Protein AF-X1LVB7-F1 (afdb_monomer_lite)

Radius of gyration: 19.32 Å; chains: 1; bounding box: 47×34×48 Å

pLDDT: mean 82.23, std 9.87, range [46.72, 96.0]

Structure (mmCIF, N/CA/C/O backbone):
data_AF-X1LVB7-F1
#
_entry.id   AF-X1LVB7-F1
#
loop_
_atom_site.group_PDB
_atom_site.id
_atom_site.type_symbol
_atom_site.label_atom_id
_atom_site.label_alt_id
_atom_site.label_comp_id
_atom_site.label_asym_id
_atom_site.label_entity_id
_atom_site.label_seq_id
_atom_site.pdbx_PDB_ins_code
_atom_site.Cartn_x
_atom_site.Cartn_y
_atom_site.Cartn_z
_atom_site.occupancy
_atom_site.B_iso_or_equiv
_atom_site.auth_seq_id
_atom_site.auth_comp_id
_atom_site.auth_asym_id
_atom_site.auth_atom_id
_atom_site.pdbx_PDB_model_num
ATOM 1 N N . GLY A 1 1 ? -8.562 2.608 -19.022 1.00 56.75 1 GLY A N 1
ATOM 2 C CA . GLY A 1 1 ? -7.673 2.979 -17.904 1.00 56.75 1 GLY A CA 1
ATOM 3 C C . GLY A 1 1 ? -8.370 3.776 -16.812 1.00 56.75 1 GLY A C 1
ATOM 4 O O . GLY A 1 1 ? -8.195 3.452 -15.653 1.00 56.75 1 GLY A O 1
ATOM 5 N N . VAL A 1 2 ? -9.177 4.790 -17.149 1.00 65.62 2 VAL A N 1
ATOM 6 C CA . VAL A 1 2 ? -9.683 5.782 -16.170 1.00 65.62 2 VAL A CA 1
ATOM 7 C C . VAL A 1 2 ? -10.876 5.308 -15.319 1.00 65.62 2 VAL A C 1
ATOM 9 O O . VAL A 1 2 ? -11.198 5.925 -14.311 1.00 65.62 2 VAL A O 1
ATOM 12 N N . SER A 1 3 ? -11.531 4.202 -15.691 1.00 71.75 3 SER A N 1
ATOM 13 C CA . SER A 1 3 ? -12.733 3.698 -15.009 1.00 71.75 3 SER A CA 1
ATOM 14 C C . SER A 1 3 ? -12.483 3.256 -13.565 1.00 71.75 3 SER A C 1
ATOM 16 O O . SER A 1 3 ? -13.336 3.484 -12.714 1.00 71.75 3 SER A O 1
ATOM 18 N N . VAL A 1 4 ? -11.322 2.658 -13.275 1.00 76.88 4 VAL A N 1
ATOM 19 C CA . VAL A 1 4 ? -10.979 2.180 -11.924 1.00 76.88 4 VAL A CA 1
ATOM 20 C C . VAL A 1 4 ? -10.707 3.349 -10.963 1.00 76.88 4 VAL A C 1
ATOM 22 O O . VAL A 1 4 ? -11.354 3.385 -9.916 1.00 76.88 4 VAL A O 1
ATOM 25 N N . PRO A 1 5 ? -9.860 4.346 -11.304 1.00 75.00 5 PRO A N 1
ATOM 26 C CA . PRO A 1 5 ? -9.709 5.549 -10.483 1.00 75.00 5 PRO A CA 1
ATOM 27 C C . PRO A 1 5 ? -11.030 6.291 -10.258 1.00 75.00 5 PRO A C 1
ATOM 29 O O . PRO A 1 5 ? -11.360 6.622 -9.123 1.00 75.00 5 PRO A O 1
ATOM 32 N N . LEU A 1 6 ? -11.827 6.501 -11.314 1.00 75.62 6 LEU A N 1
ATOM 33 C CA . LEU A 1 6 ? -13.113 7.199 -11.204 1.00 75.62 6 LEU A CA 1
ATOM 34 C C . LEU A 1 6 ? -14.108 6.441 -10.318 1.00 75.62 6 LEU A C 1
ATOM 36 O O . LEU A 1 6 ? -14.761 7.051 -9.475 1.00 75.62 6 LEU A O 1
ATOM 40 N N . GLY A 1 7 ? -14.192 5.117 -10.469 1.00 81.62 7 GLY A N 1
ATOM 41 C CA . GLY A 1 7 ? -15.028 4.273 -9.620 1.00 81.62 7 GLY A CA 1
ATOM 42 C C . GLY A 1 7 ? -14.627 4.364 -8.147 1.00 81.62 7 GLY A C 1
ATOM 43 O O . GLY A 1 7 ? -15.487 4.584 -7.298 1.00 81.62 7 GLY A O 1
ATOM 44 N N . ALA A 1 8 ? -13.330 4.276 -7.839 1.00 81.69 8 ALA A N 1
ATOM 45 C CA . ALA A 1 8 ? -12.829 4.390 -6.467 1.00 81.69 8 ALA A CA 1
ATOM 46 C C . ALA A 1 8 ? -13.139 5.762 -5.840 1.00 81.69 8 ALA A C 1
ATOM 48 O O . ALA A 1 8 ? -13.557 5.832 -4.682 1.00 81.69 8 ALA A O 1
ATOM 49 N N . ILE A 1 9 ? -13.001 6.843 -6.617 1.00 82.69 9 ILE A N 1
ATOM 50 C CA . ILE A 1 9 ? -13.343 8.204 -6.184 1.00 82.69 9 ILE A CA 1
ATOM 51 C C . ILE A 1 9 ? -14.840 8.315 -5.882 1.00 82.69 9 ILE A C 1
ATOM 53 O O . ILE A 1 9 ? -15.213 8.806 -4.817 1.00 82.69 9 ILE A O 1
ATOM 57 N N . LEU A 1 10 ? -15.697 7.822 -6.782 1.00 83.94 10 LEU A N 1
ATOM 58 C CA . LEU A 1 10 ? -17.150 7.840 -6.596 1.00 83.94 10 LEU A CA 1
ATOM 59 C C . LEU A 1 10 ? -17.577 7.064 -5.346 1.00 83.94 10 LEU A C 1
ATOM 61 O O . LEU A 1 10 ? -18.382 7.569 -4.563 1.00 83.94 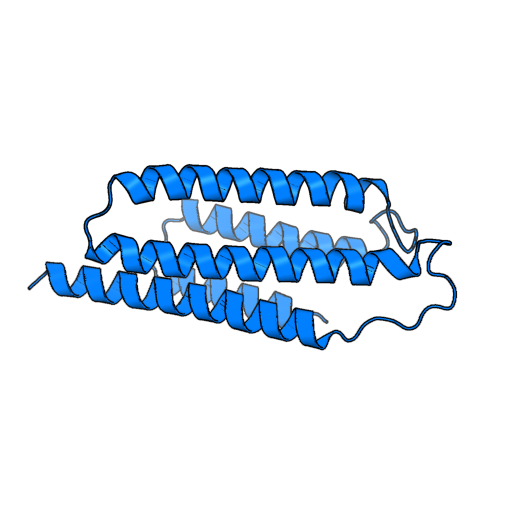10 LEU A O 1
ATOM 65 N N . VAL A 1 11 ? -17.008 5.875 -5.122 1.00 86.62 11 VAL A N 1
ATOM 66 C CA . VAL A 1 11 ? -17.272 5.088 -3.909 1.00 86.62 11 VAL A CA 1
ATOM 67 C C . VAL A 1 11 ? -16.836 5.846 -2.656 1.00 86.62 11 VAL A C 1
ATOM 69 O O . VAL A 1 11 ? -17.592 5.900 -1.686 1.00 86.62 11 VAL A O 1
ATOM 72 N N . GLY A 1 12 ? -15.658 6.470 -2.667 1.00 81.81 12 GLY A N 1
ATOM 73 C CA . GLY A 1 12 ? -15.179 7.226 -1.512 1.00 81.81 12 GLY A CA 1
ATOM 74 C C . GLY A 1 12 ? -16.031 8.462 -1.201 1.00 81.81 12 GLY A C 1
ATOM 75 O O . GLY A 1 12 ? -16.360 8.691 -0.038 1.00 81.81 12 GLY A O 1
ATOM 76 N N . ILE A 1 13 ? -16.485 9.200 -2.221 1.00 83.19 13 ILE A N 1
ATOM 77 C CA . ILE A 1 13 ? -17.438 10.311 -2.043 1.00 83.19 13 ILE A CA 1
ATOM 78 C C . ILE A 1 13 ? -18.754 9.794 -1.447 1.00 83.19 13 ILE A C 1
ATOM 80 O O . ILE A 1 13 ? -19.248 10.357 -0.469 1.00 83.19 13 ILE A O 1
ATOM 84 N N . GLY A 1 14 ? -19.301 8.702 -1.994 1.00 83.25 14 GLY A N 1
ATOM 85 C CA . GLY A 1 14 ? -20.530 8.087 -1.490 1.00 83.25 14 GLY A CA 1
ATOM 86 C C . GLY A 1 14 ? -20.421 7.665 -0.021 1.00 83.25 14 GLY A C 1
ATOM 87 O O . GLY A 1 14 ? -21.323 7.947 0.768 1.00 83.25 14 GLY A O 1
ATOM 88 N N . LEU A 1 15 ? -19.292 7.067 0.370 1.00 84.56 15 LEU A N 1
ATOM 89 C CA . LEU A 1 15 ? -1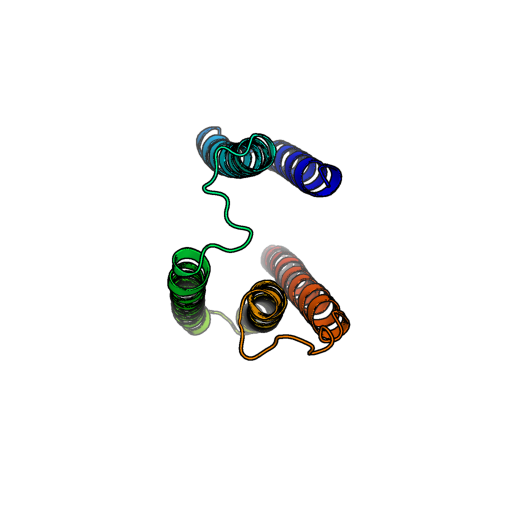9.021 6.675 1.756 1.00 84.56 15 LEU A CA 1
ATOM 90 C C . LEU A 1 15 ? -18.904 7.877 2.700 1.00 84.56 15 LEU A C 1
ATOM 92 O O . LEU A 1 15 ? -19.417 7.812 3.815 1.00 84.56 15 LEU A O 1
ATOM 96 N N . LEU A 1 16 ? -18.276 8.977 2.276 1.00 84.25 16 LEU A N 1
ATOM 97 C CA . LEU A 1 16 ? -18.166 10.188 3.099 1.00 84.25 16 LEU A CA 1
ATOM 98 C C . LEU A 1 16 ? -19.522 10.850 3.355 1.00 84.25 16 LEU A C 1
ATOM 100 O O . LEU A 1 16 ? -19.770 11.315 4.469 1.00 84.25 16 LEU A O 1
ATOM 104 N N . ILE A 1 17 ? -20.391 10.871 2.339 1.00 84.19 17 ILE A N 1
ATOM 105 C CA . ILE A 1 17 ? -21.766 11.369 2.467 1.00 84.19 17 ILE A CA 1
ATOM 106 C C . ILE A 1 17 ? -22.559 10.457 3.409 1.00 84.19 17 ILE A C 1
ATOM 108 O O . ILE A 1 17 ? -23.205 10.949 4.333 1.00 84.19 17 ILE A O 1
ATOM 112 N N . TYR A 1 18 ? -22.466 9.137 3.219 1.00 85.75 18 TYR A N 1
ATOM 113 C CA . TYR A 1 18 ? -23.136 8.153 4.072 1.00 85.75 18 TYR A CA 1
ATOM 114 C C . TYR A 1 18 ? -22.700 8.256 5.541 1.00 85.75 18 TYR A C 1
ATOM 116 O O . TYR A 1 18 ? -23.536 8.225 6.440 1.00 85.75 18 TYR A O 1
ATOM 124 N N . ALA A 1 19 ? -21.402 8.433 5.793 1.00 82.69 19 ALA A N 1
ATOM 125 C CA . ALA A 1 19 ? -20.841 8.537 7.137 1.00 82.69 19 ALA A CA 1
ATOM 126 C C . ALA A 1 19 ? -21.039 9.916 7.801 1.00 82.69 19 ALA A C 1
ATOM 128 O O . ALA A 1 19 ? -20.570 10.109 8.922 1.00 82.69 19 ALA A O 1
ATOM 129 N N . GLN A 1 20 ? -21.678 10.881 7.121 1.00 82.38 20 GLN A N 1
ATOM 130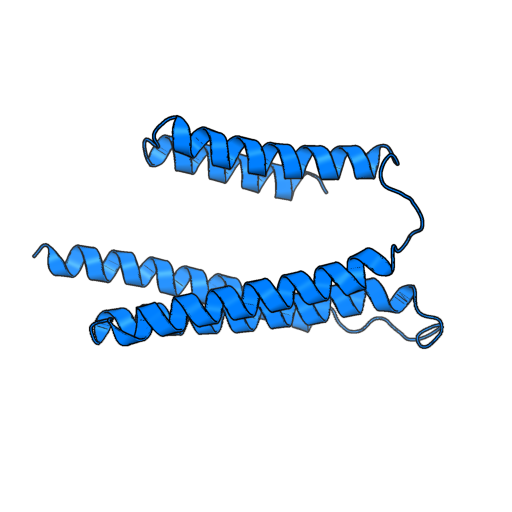 C CA . GLN A 1 20 ? -21.81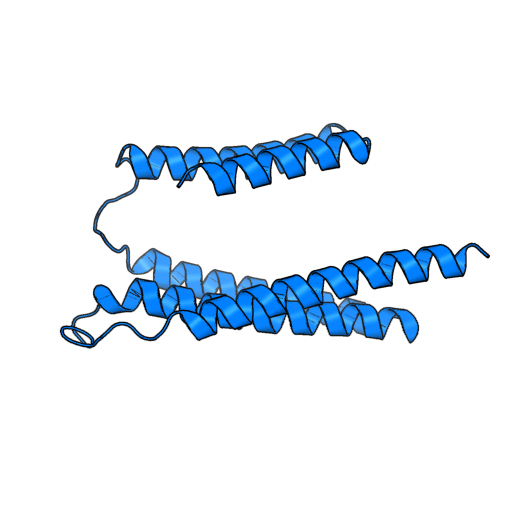7 12.274 7.576 1.00 82.38 20 GLN A CA 1
ATOM 131 C C . GLN A 1 20 ? -20.492 12.867 8.089 1.00 82.38 20 GLN A C 1
ATOM 133 O O . GLN A 1 20 ? -20.422 13.505 9.144 1.00 82.38 20 GLN A O 1
ATOM 138 N N . ALA A 1 21 ? -19.407 12.617 7.351 1.00 76.12 21 ALA A N 1
ATOM 139 C CA . ALA A 1 21 ? -18.068 12.989 7.783 1.00 76.12 21 ALA A CA 1
ATOM 140 C C . ALA A 1 21 ? -17.943 14.512 7.980 1.00 76.12 21 ALA A C 1
ATOM 142 O O . ALA A 1 21 ? -18.398 15.310 7.161 1.00 76.12 21 ALA A O 1
ATOM 143 N N . LYS A 1 22 ? -17.274 14.941 9.059 1.00 78.00 22 LYS A N 1
ATOM 144 C CA . LYS A 1 22 ? -16.977 16.367 9.278 1.00 78.00 22 LYS A CA 1
ATOM 145 C C . LYS A 1 22 ? -16.116 16.913 8.134 1.00 78.00 22 LYS A C 1
ATOM 147 O O . LYS A 1 22 ? -15.204 16.234 7.665 1.00 78.00 22 LYS A O 1
ATOM 152 N N . SER A 1 23 ? -16.334 18.180 7.776 1.00 71.94 23 SER A N 1
ATOM 153 C CA . SER A 1 23 ? -15.651 18.879 6.669 1.00 71.94 23 SER A CA 1
ATOM 154 C C . SER A 1 23 ? -14.114 18.736 6.681 1.00 71.94 23 SER A C 1
ATOM 156 O O . SER A 1 23 ? -13.497 18.534 5.640 1.00 71.94 23 SER A O 1
ATOM 158 N N . SER A 1 24 ? -13.495 18.708 7.869 1.00 73.56 24 SER A N 1
ATOM 159 C CA . SER A 1 24 ? -12.052 18.453 8.043 1.00 73.56 24 SER A CA 1
ATOM 160 C C . SER A 1 24 ? -11.587 17.090 7.488 1.00 73.56 24 SER A C 1
ATOM 162 O O . SER A 1 24 ? -10.558 17.008 6.819 1.00 73.56 24 SER A O 1
ATOM 164 N N . HIS A 1 25 ? -12.367 16.019 7.681 1.00 70.69 25 HIS A N 1
ATOM 165 C CA . HIS A 1 25 ? -12.040 14.680 7.169 1.00 70.69 25 HIS A CA 1
ATOM 166 C C . HIS A 1 25 ? -12.322 14.540 5.669 1.00 70.69 25 HIS A C 1
ATOM 168 O O . HIS A 1 25 ? -11.600 13.830 4.968 1.00 70.69 25 HIS A O 1
ATOM 174 N N . ILE A 1 26 ? -13.325 15.264 5.162 1.00 75.88 26 ILE A N 1
ATOM 175 C CA . ILE A 1 26 ? -13.612 15.349 3.722 1.00 75.88 26 ILE A CA 1
ATOM 176 C C . ILE A 1 26 ? -12.425 15.987 2.986 1.00 75.88 26 ILE A C 1
ATOM 178 O O . ILE A 1 26 ? -12.062 15.541 1.899 1.00 75.88 26 ILE A O 1
ATOM 182 N N . TRP A 1 27 ? -11.765 16.976 3.598 1.00 75.81 27 TRP A N 1
ATOM 183 C CA . TRP A 1 27 ? -10.612 17.652 2.999 1.00 75.81 27 TRP A CA 1
ATOM 184 C C . TRP A 1 27 ? -9.409 16.718 2.803 1.00 75.81 27 TRP A C 1
ATOM 186 O O . TRP A 1 27 ? -8.779 16.745 1.748 1.00 75.81 27 TRP A O 1
ATOM 196 N N . MET A 1 28 ? -9.133 15.824 3.761 1.00 75.00 28 MET A N 1
ATOM 197 C CA . MET A 1 28 ? -8.056 14.827 3.633 1.00 75.00 28 MET A CA 1
ATOM 198 C C . MET A 1 28 ? -8.310 13.847 2.481 1.00 75.00 28 MET A C 1
ATOM 200 O O . MET A 1 28 ? -7.401 13.552 1.703 1.00 75.00 28 MET A O 1
ATOM 204 N N . PHE A 1 29 ? -9.553 13.381 2.333 1.00 78.75 29 PHE A N 1
ATOM 205 C CA . PHE A 1 29 ? -9.940 12.541 1.199 1.00 78.75 29 PHE A CA 1
ATOM 206 C C . PHE A 1 29 ? -9.859 13.305 -0.132 1.00 78.75 29 PHE A C 1
ATOM 208 O O . PHE A 1 29 ? -9.408 12.752 -1.137 1.00 78.75 29 PHE A O 1
ATOM 215 N N . GLY A 1 30 ? -10.238 14.587 -0.128 1.00 78.94 30 GLY A N 1
ATOM 216 C CA . GLY A 1 30 ? -10.121 15.485 -1.275 1.00 78.94 30 GLY A CA 1
ATOM 217 C C . GLY A 1 30 ? -8.676 15.662 -1.742 1.00 78.94 30 GLY A C 1
ATOM 218 O O . GLY A 1 30 ? -8.412 15.506 -2.931 1.00 78.94 30 GLY A O 1
ATOM 219 N N . ILE A 1 31 ? -7.729 15.896 -0.824 1.00 82.56 31 ILE A N 1
ATOM 220 C CA . ILE A 1 31 ? -6.292 15.981 -1.147 1.00 82.56 31 ILE A CA 1
ATOM 221 C C . ILE A 1 31 ? -5.789 14.667 -1.749 1.00 82.56 31 ILE A C 1
ATOM 223 O O . ILE A 1 31 ? -5.122 14.685 -2.783 1.00 82.56 31 ILE A O 1
ATOM 227 N N . GLY A 1 32 ? -6.113 13.530 -1.124 1.00 80.12 32 GLY A N 1
ATOM 228 C CA . GLY A 1 32 ? -5.691 12.216 -1.616 1.00 80.12 32 GLY A CA 1
ATOM 229 C C . GLY A 1 32 ? -6.228 11.930 -3.020 1.00 80.12 32 GLY A C 1
ATOM 230 O O . GLY A 1 32 ? -5.482 11.526 -3.909 1.00 80.12 32 GLY A O 1
ATOM 231 N N . THR A 1 33 ? -7.508 12.225 -3.244 1.00 79.94 33 THR A N 1
ATOM 232 C CA . THR A 1 33 ? -8.161 12.095 -4.553 1.00 79.94 33 THR A CA 1
ATOM 233 C C . THR A 1 33 ? -7.541 13.022 -5.597 1.00 79.94 33 THR A C 1
ATOM 235 O O . THR A 1 33 ? -7.247 12.591 -6.712 1.00 79.94 33 THR A O 1
ATOM 238 N N . PHE A 1 34 ? -7.303 14.284 -5.235 1.00 81.88 34 PHE A N 1
ATOM 239 C CA . PHE A 1 34 ? -6.674 15.263 -6.115 1.00 81.88 34 PHE A CA 1
ATOM 240 C C . PHE A 1 34 ? -5.264 14.829 -6.514 1.00 81.88 34 PHE A C 1
ATOM 242 O O . PHE A 1 34 ? -4.916 14.925 -7.686 1.00 81.88 34 PHE A O 1
ATOM 249 N N . ALA A 1 35 ? -4.480 14.285 -5.581 1.00 82.75 35 ALA A N 1
ATOM 250 C CA . ALA A 1 35 ? -3.151 13.762 -5.873 1.00 82.75 35 ALA A CA 1
ATOM 251 C C . ALA A 1 35 ? -3.194 12.607 -6.889 1.00 82.75 35 ALA A C 1
ATOM 253 O O . ALA A 1 35 ? -2.417 12.617 -7.840 1.00 82.75 35 ALA A O 1
ATOM 254 N N . VAL A 1 36 ? -4.124 11.654 -6.743 1.00 80.62 36 VAL A N 1
ATOM 255 C CA . VAL A 1 36 ? -4.288 10.540 -7.700 1.00 80.62 36 VAL A CA 1
ATOM 256 C C . VAL A 1 36 ? -4.619 11.057 -9.101 1.00 80.62 36 VAL A C 1
ATOM 258 O O . VAL A 1 36 ? -3.987 10.648 -10.074 1.00 80.62 36 VAL A O 1
ATOM 261 N N . VAL A 1 37 ? -5.582 11.977 -9.209 1.00 80.12 37 VAL A N 1
ATOM 262 C CA . VAL A 1 37 ? -5.992 12.557 -10.499 1.00 80.12 37 VAL A CA 1
ATOM 263 C C . VAL A 1 37 ? -4.867 13.394 -11.109 1.00 80.12 37 VAL A C 1
ATOM 265 O O . VAL A 1 37 ? -4.607 13.287 -12.303 1.00 80.12 37 VAL A O 1
ATOM 268 N N . LEU A 1 38 ? -4.171 14.195 -10.300 1.00 81.25 38 LEU A N 1
ATOM 269 C CA . LEU A 1 38 ? -3.051 15.013 -10.750 1.00 81.25 38 LEU A CA 1
ATOM 270 C C . LEU A 1 38 ? -1.911 14.143 -11.290 1.00 81.25 38 LEU A C 1
ATOM 272 O O . LEU A 1 38 ? -1.380 14.457 -12.347 1.00 81.25 38 LEU A O 1
ATOM 276 N N . ILE A 1 39 ? -1.565 13.040 -10.621 1.00 80.06 39 ILE A N 1
ATOM 277 C CA . ILE A 1 39 ? -0.524 12.113 -11.090 1.00 80.06 39 ILE A CA 1
ATOM 278 C C . ILE A 1 39 ? -0.924 11.469 -12.428 1.00 80.06 39 ILE A C 1
ATOM 280 O O . ILE A 1 39 ? -0.122 11.500 -13.357 1.00 80.06 39 ILE A O 1
ATOM 284 N N . ASP A 1 40 ? -2.159 10.966 -12.567 1.00 74.50 40 ASP A N 1
ATOM 285 C CA . ASP A 1 40 ? -2.655 10.365 -13.824 1.00 74.50 40 ASP A CA 1
ATOM 286 C C . ASP A 1 40 ? -2.680 11.382 -14.983 1.00 74.50 40 ASP A C 1
ATOM 288 O O . ASP A 1 40 ? -2.358 11.055 -16.127 1.00 74.50 40 ASP A O 1
ATOM 292 N N . ILE A 1 41 ? -3.019 12.643 -14.694 1.00 77.25 41 ILE A N 1
ATOM 293 C CA . ILE A 1 41 ? -2.948 13.745 -15.661 1.00 77.25 41 ILE A CA 1
ATOM 294 C C . ILE A 1 41 ? -1.487 14.025 -16.037 1.00 77.25 41 ILE A C 1
ATOM 296 O O . ILE A 1 41 ? -1.153 14.019 -17.219 1.00 77.25 41 ILE A O 1
ATOM 300 N N . LEU A 1 42 ? -0.598 14.237 -15.065 1.00 78.19 42 LEU A N 1
ATOM 301 C CA . LEU A 1 42 ? 0.812 14.552 -15.325 1.00 78.19 42 LEU A CA 1
ATOM 302 C C . LEU A 1 42 ? 1.536 13.430 -16.087 1.00 78.19 42 LEU A C 1
ATOM 304 O O . LEU A 1 42 ? 2.394 13.729 -16.920 1.00 78.19 42 LEU A O 1
ATOM 308 N N . GLU A 1 43 ? 1.169 12.166 -15.854 1.00 71.88 43 GLU A N 1
ATOM 309 C CA . GLU A 1 43 ? 1.649 11.014 -16.626 1.00 71.88 43 GLU A CA 1
ATOM 310 C C . GLU A 1 43 ? 1.187 11.092 -18.087 1.00 71.88 43 GLU A C 1
ATOM 312 O O . GLU A 1 43 ? 2.010 11.042 -19.002 1.00 71.88 43 GLU A O 1
ATOM 317 N N . LYS A 1 44 ? -0.116 11.299 -18.327 1.00 71.69 44 LYS A N 1
ATOM 318 C CA . LYS A 1 44 ? -0.684 11.391 -19.686 1.00 71.69 44 LYS A CA 1
ATOM 319 C C . LYS A 1 44 ? -0.163 12.575 -20.490 1.00 71.69 44 LYS A C 1
ATOM 321 O O . LYS A 1 44 ? -0.006 12.459 -21.702 1.00 71.69 44 LYS A O 1
ATOM 326 N N . PHE A 1 45 ? 0.083 13.706 -19.834 1.00 73.81 45 PHE A N 1
ATOM 327 C CA . PHE A 1 45 ? 0.620 14.909 -20.472 1.00 73.81 45 PHE A CA 1
ATOM 328 C C . PHE A 1 45 ? 2.152 14.888 -20.608 1.00 73.81 45 PHE A C 1
ATOM 330 O O . PHE A 1 45 ? 2.727 15.868 -21.077 1.00 73.81 45 PHE A O 1
ATOM 337 N N . GLY A 1 46 ? 2.821 13.792 -20.220 1.00 64.50 46 GLY A N 1
ATOM 338 C CA . GLY A 1 46 ? 4.272 13.633 -20.367 1.00 64.50 46 GLY A CA 1
ATOM 339 C C . GLY A 1 46 ? 5.097 14.601 -19.512 1.00 64.50 46 GLY A C 1
ATOM 340 O O . GLY A 1 46 ? 6.272 14.820 -19.790 1.00 64.50 46 GLY A O 1
ATOM 341 N N . ALA A 1 47 ? 4.481 15.204 -18.491 1.00 63.16 47 ALA A N 1
ATOM 342 C CA . ALA A 1 47 ? 5.126 16.146 -17.578 1.00 63.16 47 ALA A CA 1
ATOM 343 C C . ALA A 1 47 ? 5.905 15.433 -16.459 1.00 63.16 47 ALA A C 1
ATOM 345 O O . ALA A 1 47 ? 6.760 16.040 -15.813 1.00 63.16 47 ALA A O 1
ATOM 346 N N . LEU A 1 48 ? 5.625 14.145 -16.225 1.00 62.47 48 LEU A N 1
ATOM 347 C CA . LEU A 1 48 ? 6.484 13.284 -15.417 1.00 62.47 48 LEU A CA 1
ATOM 348 C C . LEU A 1 48 ? 7.702 12.853 -16.245 1.00 62.47 48 LEU A C 1
ATOM 350 O O . LEU A 1 48 ? 7.537 12.529 -17.421 1.00 62.47 48 LEU A O 1
ATOM 354 N N . PRO A 1 49 ? 8.917 12.844 -15.659 1.00 56.84 49 PRO A N 1
ATOM 355 C CA . PRO A 1 49 ? 10.143 12.537 -16.384 1.00 56.84 49 PRO A CA 1
ATOM 356 C C . PRO A 1 49 ? 10.043 11.163 -17.050 1.00 56.84 49 PRO A C 1
ATOM 358 O O . PRO A 1 49 ? 10.134 10.126 -16.398 1.00 56.84 49 PRO A O 1
ATOM 361 N N . SER A 1 50 ? 9.865 11.182 -18.369 1.00 54.38 50 SER A N 1
ATOM 362 C CA . SER A 1 50 ? 9.924 10.017 -19.234 1.00 54.38 50 SER A CA 1
ATOM 363 C C . SER A 1 50 ? 11.391 9.658 -19.467 1.00 54.38 50 SER A C 1
ATOM 365 O O . SER A 1 50 ? 12.098 10.300 -20.244 1.00 54.38 50 SER A O 1
ATOM 367 N N . PRO A 1 51 ? 11.845 8.584 -18.834 1.00 56.09 51 PRO A N 1
ATOM 368 C CA . PRO A 1 51 ? 12.105 7.389 -19.594 1.00 56.09 51 PRO A CA 1
ATOM 369 C C . PRO A 1 51 ? 11.138 6.328 -19.095 1.00 56.09 51 PRO A C 1
ATOM 371 O O . PRO A 1 51 ? 10.646 6.387 -17.977 1.00 56.09 51 PRO A O 1
ATOM 374 N N . LEU A 1 52 ? 10.874 5.336 -19.925 1.00 61.94 52 LEU A N 1
ATOM 375 C CA . LEU A 1 52 ? 9.978 4.202 -19.690 1.00 61.94 52 LEU A CA 1
ATOM 376 C C . LEU A 1 52 ? 10.138 3.516 -18.298 1.00 61.94 52 LEU A C 1
ATOM 378 O O . LEU A 1 52 ? 9.271 2.757 -17.881 1.00 61.94 52 LEU A O 1
ATOM 382 N N . HIS A 1 53 ? 11.220 3.818 -17.566 1.00 66.50 53 HIS A N 1
ATOM 383 C CA . HIS A 1 53 ? 11.513 3.428 -16.193 1.00 66.50 53 HIS A CA 1
ATOM 384 C C . HIS A 1 53 ? 12.392 4.473 -15.478 1.00 66.50 53 HIS A C 1
ATOM 386 O O . HIS A 1 53 ? 13.393 4.919 -16.040 1.00 66.50 53 HIS A O 1
ATOM 392 N N . TRP A 1 54 ? 12.069 4.818 -14.222 1.00 74.69 54 TRP A N 1
ATOM 393 C CA . TRP A 1 54 ? 12.874 5.714 -13.377 1.00 74.69 54 TRP A CA 1
ATOM 394 C C . TRP A 1 54 ? 13.481 4.949 -12.180 1.00 74.69 54 TRP A C 1
ATOM 396 O O . TRP A 1 54 ? 12.816 4.782 -11.151 1.00 74.69 54 TRP A O 1
ATOM 406 N N . PRO A 1 55 ? 14.737 4.467 -12.286 1.00 76.75 55 PRO A N 1
ATOM 407 C CA . PRO A 1 55 ? 15.344 3.578 -11.291 1.00 76.75 55 PRO A CA 1
ATOM 408 C C . PRO A 1 55 ? 15.360 4.110 -9.846 1.00 76.75 55 PRO A C 1
ATOM 410 O O . PRO A 1 55 ? 15.069 3.329 -8.937 1.00 76.75 55 PRO A O 1
ATOM 413 N N . PRO A 1 56 ? 15.635 5.410 -9.586 1.00 81.12 56 PRO A N 1
ATOM 414 C CA . PRO A 1 56 ? 15.631 5.934 -8.221 1.00 81.12 56 PRO A CA 1
ATOM 415 C C . PRO A 1 56 ? 14.272 5.802 -7.529 1.00 81.12 56 PRO A C 1
ATOM 417 O O . PRO A 1 56 ? 14.230 5.491 -6.342 1.00 81.12 56 PRO A O 1
ATOM 420 N N . LEU A 1 57 ? 13.164 5.971 -8.259 1.00 81.19 57 LEU A N 1
ATOM 421 C CA . LEU A 1 57 ? 11.820 5.826 -7.697 1.00 81.19 57 LEU A CA 1
ATOM 422 C C . LEU A 1 57 ? 11.507 4.376 -7.335 1.00 81.19 57 LEU A C 1
ATOM 424 O O . LEU A 1 57 ? 10.920 4.134 -6.288 1.00 81.19 57 LEU A O 1
ATOM 428 N N . TYR A 1 58 ? 11.923 3.410 -8.155 1.00 78.88 58 TYR A N 1
ATOM 429 C CA . TYR A 1 58 ? 11.735 1.992 -7.837 1.00 78.88 58 TYR A CA 1
ATOM 430 C C . TYR A 1 58 ? 12.567 1.567 -6.618 1.00 78.88 58 TYR A C 1
ATOM 432 O O . TYR A 1 58 ? 12.074 0.823 -5.772 1.00 78.88 58 TYR A O 1
ATOM 440 N N . GLY A 1 59 ? 13.796 2.078 -6.482 1.00 81.25 59 GLY A N 1
ATOM 441 C CA . GLY A 1 59 ? 14.644 1.818 -5.316 1.00 81.25 59 GLY A CA 1
ATOM 442 C C . GLY A 1 59 ? 14.130 2.494 -4.041 1.00 81.25 59 GLY A C 1
ATOM 443 O O . GLY A 1 59 ? 13.800 1.821 -3.064 1.00 81.25 59 GLY A O 1
ATOM 444 N N . ILE A 1 60 ? 14.028 3.827 -4.053 1.00 87.25 60 ILE A N 1
ATOM 445 C CA . ILE A 1 60 ? 13.601 4.622 -2.890 1.00 87.25 60 ILE A CA 1
ATOM 446 C C . ILE A 1 60 ? 12.144 4.317 -2.541 1.00 87.25 60 ILE A C 1
ATOM 448 O O . ILE A 1 60 ? 11.823 4.127 -1.372 1.00 87.25 60 ILE A O 1
ATOM 452 N N . GLY A 1 61 ? 11.267 4.215 -3.540 1.00 86.88 61 GLY A N 1
ATOM 453 C CA . GLY A 1 61 ? 9.863 3.863 -3.345 1.00 86.88 61 GLY A CA 1
ATOM 454 C C . GLY A 1 61 ? 9.703 2.485 -2.711 1.00 86.88 61 GLY A C 1
ATOM 455 O O . GLY A 1 61 ? 8.954 2.356 -1.747 1.00 86.88 61 GLY A O 1
ATOM 456 N N . GLY A 1 62 ? 10.464 1.481 -3.164 1.00 85.12 62 GLY A N 1
ATOM 457 C CA . GLY A 1 62 ? 10.480 0.155 -2.539 1.00 85.12 62 GLY A CA 1
ATOM 458 C C . GLY A 1 62 ? 10.936 0.191 -1.076 1.00 85.12 62 GLY A C 1
ATOM 459 O O . GLY A 1 62 ? 10.302 -0.421 -0.215 1.00 85.12 62 GLY A O 1
ATOM 460 N N . ALA A 1 63 ? 11.985 0.959 -0.769 1.00 88.31 63 ALA A N 1
ATOM 461 C CA . ALA A 1 63 ? 12.456 1.140 0.604 1.00 88.31 63 ALA A CA 1
ATOM 462 C C . ALA A 1 63 ? 11.419 1.855 1.491 1.00 88.31 63 ALA A C 1
ATOM 464 O O . ALA A 1 63 ? 11.191 1.439 2.627 1.00 88.31 63 ALA A O 1
ATOM 465 N N . LEU A 1 64 ? 10.755 2.893 0.971 1.00 91.94 64 LEU A N 1
ATOM 466 C CA . LEU A 1 64 ? 9.694 3.617 1.677 1.00 91.94 64 LEU A CA 1
ATOM 467 C C . LEU A 1 64 ? 8.468 2.736 1.930 1.00 91.94 64 LEU A C 1
ATOM 469 O O . LEU A 1 64 ? 7.943 2.741 3.040 1.00 91.94 64 LEU A O 1
ATOM 473 N N . ILE A 1 65 ? 8.042 1.945 0.941 1.00 90.69 65 ILE A N 1
ATOM 474 C CA . ILE A 1 65 ? 6.972 0.948 1.091 1.00 90.69 65 ILE A CA 1
ATOM 475 C C . ILE A 1 65 ? 7.297 -0.004 2.244 1.00 90.69 65 ILE A C 1
ATOM 477 O O . ILE A 1 65 ? 6.452 -0.233 3.109 1.00 90.69 65 ILE A O 1
ATOM 481 N N . LEU A 1 66 ? 8.521 -0.538 2.277 1.00 91.44 66 LEU A N 1
ATOM 482 C CA . LEU A 1 66 ? 8.941 -1.475 3.313 1.00 91.44 66 LEU A CA 1
ATOM 483 C C . LEU A 1 66 ? 9.002 -0.806 4.694 1.00 91.44 66 LEU A C 1
ATOM 485 O O . LEU A 1 66 ? 8.553 -1.384 5.682 1.00 91.44 66 LEU A O 1
ATOM 489 N N . LEU A 1 67 ? 9.495 0.432 4.761 1.00 94.12 67 LEU A N 1
ATOM 490 C CA . LEU A 1 67 ? 9.511 1.229 5.986 1.00 94.12 67 LEU A CA 1
ATOM 491 C C . LEU A 1 67 ? 8.091 1.472 6.512 1.00 94.12 67 LEU A C 1
ATOM 493 O O . LEU A 1 67 ? 7.838 1.269 7.700 1.00 94.12 67 LEU A O 1
ATOM 497 N N . PHE A 1 68 ? 7.150 1.857 5.646 1.00 93.31 68 PHE A N 1
ATOM 498 C CA . PHE A 1 68 ? 5.750 2.031 6.033 1.00 93.31 68 PHE A CA 1
ATOM 499 C C . PHE A 1 68 ? 5.105 0.713 6.449 1.00 93.31 68 PHE A C 1
ATOM 501 O O . PHE A 1 68 ? 4.378 0.692 7.438 1.00 93.31 68 PHE A O 1
ATOM 508 N N . PHE A 1 69 ? 5.409 -0.389 5.764 1.00 91.81 69 PHE A N 1
ATOM 509 C CA . PHE A 1 69 ? 4.947 -1.716 6.155 1.00 91.81 69 PHE A CA 1
ATOM 510 C C . PHE A 1 69 ? 5.435 -2.088 7.562 1.00 91.81 69 PHE A C 1
ATOM 512 O O . PHE A 1 69 ? 4.622 -2.454 8.409 1.00 91.81 69 PHE A O 1
ATOM 519 N N . PHE A 1 70 ? 6.723 -1.909 7.867 1.00 92.94 70 PHE A N 1
ATOM 520 C CA . PHE A 1 70 ? 7.240 -2.131 9.221 1.00 92.94 70 PHE A CA 1
ATOM 521 C C . PHE A 1 70 ? 6.624 -1.186 10.253 1.00 92.94 70 PHE A C 1
ATOM 523 O O . PHE A 1 70 ? 6.313 -1.619 11.361 1.00 92.94 70 PHE A O 1
ATOM 530 N N . GLY A 1 71 ? 6.391 0.078 9.896 1.00 93.06 71 GLY A N 1
ATOM 531 C CA . GLY A 1 71 ? 5.668 1.022 10.747 1.00 93.06 71 GLY A CA 1
ATOM 532 C C . GLY A 1 71 ? 4.251 0.539 11.068 1.00 93.06 71 GLY A C 1
ATOM 533 O O . GLY A 1 71 ? 3.850 0.529 12.232 1.00 93.06 71 GLY A O 1
ATOM 534 N N . ILE A 1 72 ? 3.512 0.068 10.060 1.00 91.69 72 ILE A N 1
ATOM 535 C CA . ILE A 1 72 ? 2.175 -0.517 10.228 1.00 91.69 72 ILE A CA 1
ATOM 536 C C . ILE A 1 72 ? 2.242 -1.745 11.141 1.00 91.69 72 ILE A C 1
ATOM 538 O O . ILE A 1 72 ? 1.449 -1.830 12.077 1.00 91.69 72 ILE A O 1
ATOM 542 N N . LEU A 1 73 ? 3.202 -2.653 10.934 1.00 91.94 73 LEU A N 1
ATOM 543 C CA . LEU A 1 73 ? 3.393 -3.826 11.795 1.00 91.94 73 LEU A CA 1
ATOM 544 C C . LEU A 1 73 ? 3.728 -3.447 13.238 1.00 91.94 73 LEU A C 1
ATOM 546 O O . LEU A 1 73 ? 3.231 -4.074 14.171 1.00 91.94 73 LEU A O 1
ATOM 550 N N . TRP A 1 74 ? 4.532 -2.406 13.438 1.00 91.88 74 TRP A N 1
ATOM 551 C CA . TRP A 1 74 ? 4.870 -1.903 14.764 1.00 91.88 74 TRP A CA 1
ATOM 552 C C . TRP A 1 74 ? 3.646 -1.348 15.498 1.00 91.88 74 TRP A C 1
ATOM 554 O O . TRP A 1 74 ? 3.391 -1.707 16.652 1.00 91.88 74 TRP A O 1
ATOM 564 N N . PHE A 1 75 ? 2.853 -0.502 14.832 1.00 89.25 75 PHE A N 1
ATOM 565 C CA . PHE A 1 75 ? 1.605 0.012 15.400 1.00 89.25 75 PHE A CA 1
ATOM 566 C C . PHE A 1 75 ? 0.593 -1.106 15.650 1.00 89.25 75 PHE A C 1
ATOM 568 O O . PHE A 1 75 ? -0.062 -1.119 16.695 1.00 89.25 75 PHE A O 1
ATOM 575 N N . TRP A 1 76 ? 0.504 -2.063 14.729 1.00 90.94 76 TRP A N 1
ATOM 576 C CA . TRP A 1 76 ? -0.323 -3.252 14.879 1.00 90.94 76 TRP A CA 1
ATOM 577 C C . TRP A 1 76 ? 0.093 -4.063 16.110 1.00 90.94 76 TRP A C 1
ATOM 579 O O . TRP A 1 76 ? -0.755 -4.342 16.951 1.00 90.94 76 TRP A O 1
ATOM 589 N N . ALA A 1 77 ? 1.386 -4.349 16.288 1.00 89.44 77 ALA A N 1
ATOM 590 C CA . ALA A 1 77 ? 1.898 -5.131 17.414 1.00 89.44 77 ALA A CA 1
ATOM 591 C C . ALA A 1 77 ? 1.607 -4.460 18.765 1.00 89.44 77 ALA A C 1
ATOM 593 O O . ALA A 1 77 ? 1.176 -5.120 19.713 1.00 89.44 77 ALA A O 1
ATOM 594 N N . ARG A 1 78 ? 1.768 -3.131 18.845 1.00 88.44 78 ARG A N 1
ATOM 595 C CA . ARG A 1 78 ? 1.404 -2.366 20.049 1.00 88.44 78 ARG A CA 1
ATOM 596 C C . ARG A 1 78 ? -0.083 -2.458 20.368 1.00 88.44 78 ARG A C 1
ATOM 598 O O . ARG A 1 78 ? -0.441 -2.588 21.534 1.00 88.44 78 ARG A O 1
ATOM 605 N N . ARG A 1 79 ? -0.944 -2.392 19.351 1.00 82.44 79 ARG A N 1
ATOM 606 C CA . ARG A 1 79 ? -2.397 -2.496 19.534 1.00 82.44 79 ARG A CA 1
ATOM 607 C C . ARG A 1 79 ? -2.819 -3.923 19.894 1.00 82.44 79 ARG A C 1
ATOM 609 O O . ARG A 1 79 ? -3.671 -4.106 20.755 1.00 82.44 79 ARG A O 1
ATOM 616 N N . TYR A 1 80 ? -2.170 -4.916 19.291 1.00 84.25 80 TYR A N 1
ATOM 617 C CA . TYR A 1 80 ? -2.402 -6.337 19.532 1.00 84.25 80 TYR A CA 1
ATOM 618 C C . TYR A 1 80 ? -2.158 -6.740 20.989 1.00 84.25 80 TYR A C 1
ATOM 620 O O . TYR A 1 80 ? -2.939 -7.498 21.560 1.00 84.25 80 TYR A O 1
ATOM 628 N N . ALA A 1 81 ? -1.123 -6.179 21.621 1.00 82.12 81 ALA A N 1
ATOM 629 C CA . ALA A 1 81 ? -0.793 -6.453 23.020 1.00 82.12 81 ALA A CA 1
ATOM 630 C C . ALA A 1 81 ? -1.891 -6.034 24.019 1.00 82.12 81 ALA A C 1
ATOM 632 O O . ALA A 1 81 ? -1.925 -6.552 25.132 1.00 82.12 81 ALA A O 1
ATOM 633 N N . VAL A 1 82 ? -2.779 -5.112 23.631 1.00 85.44 82 VAL A N 1
ATOM 634 C CA . VAL A 1 82 ? -3.819 -4.536 24.503 1.00 85.44 82 VAL A CA 1
ATOM 635 C C . VAL A 1 82 ? -5.209 -5.121 24.209 1.00 85.44 82 VAL A C 1
ATOM 637 O O . VAL A 1 82 ? -6.151 -4.878 24.958 1.00 85.44 82 VAL A O 1
ATOM 640 N N . PHE A 1 83 ? -5.374 -5.897 23.133 1.00 79.69 83 PHE A N 1
ATOM 641 C CA . PHE A 1 83 ? -6.686 -6.411 22.742 1.00 79.69 83 PHE A CA 1
ATOM 642 C C . PHE A 1 83 ? -7.178 -7.577 23.613 1.00 79.69 83 PHE A C 1
ATOM 644 O O . PHE A 1 83 ? -6.425 -8.493 23.952 1.00 79.69 83 PHE A O 1
ATOM 651 N N . GLU A 1 84 ? -8.485 -7.569 23.895 1.00 77.56 84 GLU A N 1
ATOM 652 C CA . GLU A 1 84 ? -9.243 -8.731 24.376 1.00 77.56 84 GLU A CA 1
ATOM 653 C C . GLU A 1 84 ? -9.225 -9.857 23.324 1.00 77.56 84 GLU A C 1
ATOM 655 O O . GLU A 1 84 ? -8.982 -9.617 22.140 1.00 77.56 84 GLU A O 1
ATOM 660 N N . GLU A 1 85 ? -9.483 -11.096 23.744 1.00 75.50 85 GLU A N 1
ATOM 661 C CA . GLU A 1 85 ? -9.349 -12.301 22.908 1.00 75.50 85 GLU A CA 1
ATOM 662 C C . GLU A 1 85 ? -10.142 -12.223 21.588 1.00 75.50 85 GLU A C 1
ATOM 664 O O . GLU A 1 85 ? -9.632 -12.596 20.535 1.00 75.50 85 GLU A O 1
ATOM 669 N N . SER A 1 86 ? -11.332 -11.614 21.606 1.00 73.44 86 SER A N 1
ATOM 670 C CA . SER A 1 86 ? -12.150 -11.376 20.408 1.00 73.44 86 SER A CA 1
ATOM 671 C C . SER A 1 86 ? -11.554 -10.330 19.451 1.00 73.44 86 SER A C 1
ATOM 673 O O . SER A 1 86 ? -11.652 -10.470 18.231 1.00 73.44 86 SER A O 1
ATOM 675 N N . GLY A 1 87 ? -10.886 -9.300 19.977 1.00 80.38 87 GLY A N 1
ATOM 676 C CA . GLY A 1 87 ? -10.199 -8.277 19.182 1.00 80.38 87 GLY A CA 1
ATOM 677 C C . GLY A 1 87 ? -8.915 -8.789 18.524 1.00 80.38 87 GLY A C 1
ATOM 678 O O . GLY A 1 87 ? -8.518 -8.284 17.469 1.00 80.38 87 GLY A O 1
ATOM 679 N N . LYS A 1 88 ? -8.288 -9.823 19.100 1.00 85.44 88 LYS A N 1
ATOM 680 C CA . LYS A 1 88 ? -7.083 -10.451 18.537 1.00 85.44 88 LYS A CA 1
ATOM 681 C C . LYS A 1 88 ? -7.364 -11.131 17.203 1.00 85.44 88 LYS A C 1
ATOM 683 O O . LYS A 1 88 ? -6.625 -10.887 16.256 1.00 85.44 88 LYS A O 1
ATOM 688 N N . THR A 1 89 ? -8.468 -11.869 17.084 1.00 85.31 89 THR A N 1
ATOM 689 C CA . THR A 1 89 ? -8.847 -12.533 15.825 1.00 85.31 89 THR A CA 1
ATOM 690 C C . THR A 1 89 ? -9.035 -11.533 14.678 1.00 85.31 89 THR A C 1
ATOM 692 O O . THR A 1 89 ? -8.552 -11.749 13.567 1.00 85.31 89 THR A O 1
ATOM 695 N N . VAL A 1 90 ? -9.669 -10.384 14.945 1.00 87.31 90 VAL A N 1
ATOM 696 C CA . VAL A 1 90 ? -9.823 -9.306 13.949 1.00 87.31 90 VAL A CA 1
ATOM 697 C C . VAL A 1 90 ? -8.463 -8.777 13.497 1.00 87.31 90 VAL A C 1
ATOM 699 O O . VAL A 1 90 ? -8.224 -8.599 12.296 1.00 87.31 90 VAL A O 1
ATOM 702 N N . ALA A 1 91 ? -7.571 -8.536 14.458 1.00 88.38 91 ALA A N 1
ATOM 703 C CA . ALA A 1 91 ? -6.232 -8.035 14.197 1.00 88.38 91 ALA A CA 1
ATOM 704 C C . ALA A 1 91 ? -5.380 -9.044 13.405 1.00 88.38 91 ALA A C 1
ATOM 706 O O . ALA A 1 91 ? -4.645 -8.631 12.508 1.00 88.38 91 ALA A O 1
ATOM 707 N N . GLU A 1 92 ? -5.501 -10.346 13.671 1.00 91.06 92 GLU A N 1
ATOM 708 C CA . GLU A 1 92 ? -4.818 -11.410 12.922 1.00 91.06 92 GLU A CA 1
ATOM 709 C C . GLU A 1 92 ? -5.247 -11.435 11.451 1.00 91.06 92 GLU A C 1
ATOM 711 O O . GLU A 1 92 ? -4.391 -11.443 10.565 1.00 91.06 92 GLU A O 1
ATOM 716 N N . PHE A 1 93 ? -6.551 -11.348 11.161 1.00 91.44 93 PHE A N 1
ATOM 717 C CA . PHE A 1 93 ? -7.030 -11.251 9.775 1.00 91.44 93 PHE A CA 1
ATOM 718 C C . PHE A 1 93 ? -6.494 -10.006 9.061 1.00 91.44 93 PHE A C 1
ATOM 720 O O . PHE A 1 93 ? -6.118 -10.072 7.888 1.00 91.44 93 PHE A O 1
ATOM 727 N N . GLN A 1 94 ? -6.398 -8.883 9.775 1.00 92.12 94 GLN A N 1
ATOM 728 C CA . GLN A 1 94 ? -5.819 -7.654 9.240 1.00 92.12 94 GLN A CA 1
ATOM 729 C C . GLN A 1 94 ? -4.335 -7.837 8.883 1.00 92.12 94 GLN A C 1
ATOM 731 O O . GLN A 1 94 ? -3.901 -7.434 7.802 1.00 92.12 94 GLN A O 1
ATOM 736 N N . LEU A 1 95 ? -3.573 -8.494 9.764 1.00 92.38 95 LEU A N 1
ATOM 737 C CA . LEU A 1 95 ? -2.158 -8.798 9.551 1.00 92.38 95 LEU A CA 1
ATOM 738 C C . LEU A 1 95 ? -1.955 -9.704 8.333 1.00 92.38 95 LEU A C 1
ATOM 740 O O . LEU A 1 95 ? -1.116 -9.408 7.481 1.00 92.38 95 LEU A O 1
ATOM 744 N N . VAL A 1 96 ? -2.744 -10.775 8.222 1.00 94.19 96 VAL A N 1
ATOM 745 C CA . VAL A 1 96 ? -2.699 -11.691 7.073 1.00 94.19 96 VAL A CA 1
ATOM 746 C C . VAL A 1 96 ? -2.990 -10.933 5.774 1.00 94.19 96 VAL A C 1
ATOM 748 O O . VAL A 1 96 ? -2.254 -11.084 4.798 1.00 94.19 96 VAL A O 1
ATOM 751 N N . GLY A 1 97 ? -3.994 -10.050 5.775 1.00 93.50 97 GLY A N 1
ATOM 752 C CA . GLY A 1 97 ? -4.293 -9.173 4.641 1.00 93.50 97 GLY A CA 1
ATOM 753 C C . GLY A 1 97 ? -3.098 -8.307 4.227 1.00 93.50 97 GLY A C 1
ATOM 754 O O . GLY A 1 97 ? -2.743 -8.265 3.047 1.00 93.50 97 GLY A O 1
ATOM 755 N N . TYR A 1 98 ? -2.417 -7.678 5.189 1.00 93.19 98 TYR A N 1
ATOM 756 C CA . TYR A 1 98 ? -1.216 -6.883 4.917 1.00 93.19 98 TYR A CA 1
ATOM 757 C C . TYR A 1 98 ? -0.052 -7.707 4.360 1.00 93.19 98 TYR A C 1
ATOM 759 O O . TYR A 1 98 ? 0.627 -7.235 3.447 1.00 93.19 98 TYR A O 1
ATOM 767 N N . ILE A 1 99 ? 0.154 -8.935 4.846 1.00 94.00 99 ILE A N 1
ATOM 768 C CA . ILE A 1 99 ? 1.182 -9.849 4.322 1.00 94.00 99 ILE A CA 1
ATOM 769 C C . ILE A 1 99 ? 0.903 -10.186 2.850 1.00 94.00 99 ILE A C 1
ATOM 771 O O . ILE A 1 99 ? 1.799 -10.120 2.009 1.00 94.00 99 ILE A O 1
ATOM 775 N N . PHE A 1 100 ? -0.345 -10.490 2.500 1.00 94.31 100 PHE A N 1
ATOM 776 C CA . PHE A 1 100 ? -0.703 -10.762 1.108 1.00 94.31 100 PHE A CA 1
ATOM 777 C C . PHE A 1 100 ? -0.513 -9.540 0.200 1.00 94.31 100 PHE A C 1
ATOM 779 O O . PHE A 1 100 ? 0.005 -9.677 -0.910 1.00 94.31 100 PHE A O 1
ATOM 786 N N . LEU A 1 101 ? -0.854 -8.341 0.676 1.00 93.56 101 LEU A N 1
ATOM 787 C CA . LEU A 1 101 ? -0.678 -7.108 -0.094 1.00 93.56 101 LEU A CA 1
ATOM 788 C C . LEU A 1 101 ? 0.795 -6.736 -0.301 1.00 93.56 101 LEU A C 1
ATOM 790 O O . LEU A 1 101 ? 1.154 -6.338 -1.410 1.00 93.56 101 LEU A O 1
ATOM 794 N N . ILE A 1 102 ? 1.663 -6.897 0.706 1.00 93.00 102 ILE A N 1
ATOM 795 C CA . ILE A 1 102 ? 3.099 -6.627 0.524 1.00 93.00 102 ILE A CA 1
ATOM 796 C C . ILE A 1 102 ? 3.737 -7.641 -0.435 1.00 93.00 102 ILE A C 1
ATOM 798 O O . ILE A 1 102 ? 4.558 -7.257 -1.269 1.00 93.00 102 ILE A O 1
ATOM 802 N N . MET A 1 103 ? 3.302 -8.907 -0.406 1.00 91.94 103 MET A N 1
ATOM 803 C CA . MET A 1 103 ? 3.744 -9.913 -1.377 1.00 91.94 103 MET A CA 1
ATOM 804 C C . MET A 1 103 ? 3.272 -9.568 -2.792 1.00 91.94 103 MET A C 1
ATOM 806 O O . MET A 1 103 ? 4.071 -9.599 -3.728 1.00 91.94 103 MET A O 1
ATOM 810 N N . ALA A 1 104 ? 2.003 -9.182 -2.963 1.00 92.75 104 ALA A N 1
ATOM 811 C CA . ALA A 1 104 ? 1.492 -8.714 -4.250 1.00 92.75 104 ALA A CA 1
ATOM 812 C C . ALA A 1 104 ? 2.301 -7.521 -4.780 1.00 92.75 104 ALA A C 1
ATOM 814 O O . ALA A 1 104 ? 2.679 -7.505 -5.951 1.00 92.75 104 ALA A O 1
ATOM 815 N N . MET A 1 105 ? 2.615 -6.559 -3.910 1.00 90.19 105 MET A N 1
ATOM 816 C CA . MET A 1 105 ? 3.408 -5.381 -4.249 1.00 90.19 105 MET A CA 1
ATOM 817 C C . MET A 1 105 ? 4.836 -5.748 -4.663 1.00 90.19 105 MET A C 1
ATOM 819 O O . MET A 1 105 ? 5.311 -5.258 -5.683 1.00 90.19 105 MET A O 1
ATOM 823 N N . TRP A 1 106 ? 5.489 -6.670 -3.950 1.00 88.44 106 TRP A N 1
ATOM 824 C CA . TRP A 1 106 ? 6.804 -7.198 -4.322 1.00 88.44 106 TRP A CA 1
ATOM 825 C C . TRP A 1 106 ? 6.807 -7.797 -5.733 1.00 88.44 106 TRP A C 1
ATOM 827 O O . TRP A 1 106 ? 7.636 -7.428 -6.571 1.00 88.44 106 TRP A O 1
ATOM 837 N N . TYR A 1 107 ? 5.852 -8.687 -6.026 1.00 88.00 107 TYR A N 1
ATOM 838 C CA . TYR A 1 107 ? 5.748 -9.298 -7.352 1.00 88.00 107 TYR A CA 1
ATOM 839 C C . TYR A 1 107 ? 5.397 -8.278 -8.438 1.00 88.00 107 TYR A C 1
ATOM 841 O O . TYR A 1 107 ? 5.939 -8.371 -9.539 1.00 88.00 107 TYR A O 1
ATOM 849 N N . LEU A 1 108 ? 4.542 -7.296 -8.141 1.00 88.56 108 LEU A N 1
ATOM 850 C CA . LEU A 1 108 ? 4.153 -6.248 -9.083 1.00 88.56 108 LEU A CA 1
ATOM 851 C C . LEU A 1 108 ? 5.335 -5.332 -9.423 1.00 88.56 108 LEU A C 1
ATOM 853 O O . LEU A 1 108 ? 5.657 -5.161 -10.597 1.00 88.56 108 LEU A O 1
ATOM 857 N N . CYS A 1 109 ? 6.028 -4.805 -8.411 1.00 86.56 109 CYS A N 1
ATOM 858 C CA . CYS A 1 109 ? 7.217 -3.974 -8.595 1.00 86.56 109 CYS A CA 1
ATOM 859 C C . CYS A 1 109 ? 8.312 -4.730 -9.359 1.00 86.56 109 CYS A C 1
ATOM 861 O O . CYS A 1 109 ? 8.920 -4.174 -10.272 1.00 86.56 109 CYS A O 1
ATOM 863 N N . GLY A 1 110 ? 8.533 -6.008 -9.036 1.00 82.81 110 GLY A N 1
ATOM 864 C CA . GLY A 1 110 ? 9.495 -6.851 -9.743 1.00 82.81 110 GLY A CA 1
ATOM 865 C C . GLY A 1 110 ? 9.105 -7.106 -11.201 1.00 82.81 110 GLY A C 1
ATOM 866 O O . GLY A 1 110 ? 9.943 -6.968 -12.090 1.00 82.81 110 GLY A O 1
ATOM 867 N N . ALA A 1 111 ? 7.842 -7.445 -11.470 1.00 84.69 111 ALA A N 1
ATOM 868 C CA . ALA A 1 111 ? 7.353 -7.695 -12.825 1.00 84.69 111 ALA A CA 1
ATOM 869 C C . ALA A 1 111 ? 7.419 -6.442 -13.710 1.00 84.69 111 ALA A C 1
ATOM 871 O O . ALA A 1 111 ? 7.787 -6.547 -14.877 1.00 84.69 111 ALA A O 1
ATOM 872 N N . LEU A 1 112 ? 7.118 -5.268 -13.148 1.00 83.88 112 LEU A N 1
ATOM 873 C CA . LEU A 1 112 ? 7.170 -3.991 -13.861 1.00 83.88 112 LEU A CA 1
ATOM 874 C C . LEU A 1 112 ? 8.601 -3.470 -14.051 1.00 83.88 112 LEU A C 1
ATOM 876 O O . LEU A 1 112 ? 8.862 -2.793 -15.037 1.00 83.88 112 LEU A O 1
ATOM 880 N N . ALA A 1 113 ? 9.540 -3.791 -13.156 1.00 80.81 113 ALA A N 1
ATOM 881 C CA . ALA A 1 113 ? 10.932 -3.348 -13.275 1.00 80.81 113 ALA A CA 1
ATOM 882 C C . ALA A 1 113 ? 11.794 -4.240 -14.189 1.00 80.81 113 ALA A C 1
ATOM 884 O O . ALA A 1 113 ? 12.713 -3.740 -14.837 1.00 80.81 113 ALA A O 1
ATOM 885 N N . ARG A 1 114 ? 11.518 -5.552 -14.260 1.00 80.56 114 ARG A N 1
ATOM 886 C CA . ARG A 1 114 ? 12.323 -6.529 -15.028 1.00 80.56 114 ARG A CA 1
ATOM 887 C C . ARG A 1 114 ? 12.559 -6.166 -16.502 1.00 80.56 114 ARG A C 1
ATOM 889 O O . ARG A 1 114 ? 13.705 -6.297 -16.924 1.00 80.56 114 ARG A O 1
ATOM 896 N N . PRO A 1 115 ? 11.565 -5.687 -17.280 1.00 82.38 115 PRO A N 1
ATOM 897 C CA . PRO A 1 115 ? 11.769 -5.336 -18.690 1.00 82.38 115 PRO A CA 1
ATOM 898 C C . PRO A 1 115 ? 12.827 -4.249 -18.923 1.00 82.38 115 PRO A C 1
ATOM 900 O O . PRO A 1 115 ? 13.310 -4.093 -20.038 1.00 82.38 115 PRO A O 1
ATOM 903 N N . PHE A 1 116 ? 13.190 -3.498 -17.882 1.00 80.56 116 PHE A N 1
ATOM 904 C CA . PHE A 1 116 ? 14.137 -2.385 -17.946 1.00 80.56 116 PHE A CA 1
ATOM 905 C C . PHE A 1 116 ? 15.551 -2.753 -17.498 1.00 80.56 116 PHE A C 1
ATOM 907 O O . PHE A 1 116 ? 16.438 -1.899 -17.469 1.00 80.56 116 PHE A O 1
ATOM 914 N N . GLN A 1 117 ? 15.775 -4.012 -17.125 1.00 80.75 117 GLN A N 1
ATOM 915 C CA . GLN A 1 117 ? 17.055 -4.498 -16.637 1.00 80.75 117 GLN A CA 1
ATOM 916 C C . GLN A 1 117 ? 17.711 -5.396 -17.684 1.00 80.75 117 GLN A C 1
ATOM 918 O O . GLN A 1 117 ? 17.164 -6.435 -18.047 1.00 80.75 117 GLN A O 1
ATOM 923 N N . LYS A 1 118 ? 18.939 -5.048 -18.090 1.00 80.88 118 LYS A N 1
ATOM 924 C CA . LYS A 1 118 ? 19.722 -5.819 -19.075 1.00 80.88 118 LYS A CA 1
ATOM 925 C C . LYS A 1 118 ? 19.867 -7.302 -18.718 1.00 80.88 118 LYS A C 1
ATOM 927 O O . LYS A 1 118 ? 19.891 -8.153 -19.594 1.00 80.88 118 LYS A O 1
ATOM 93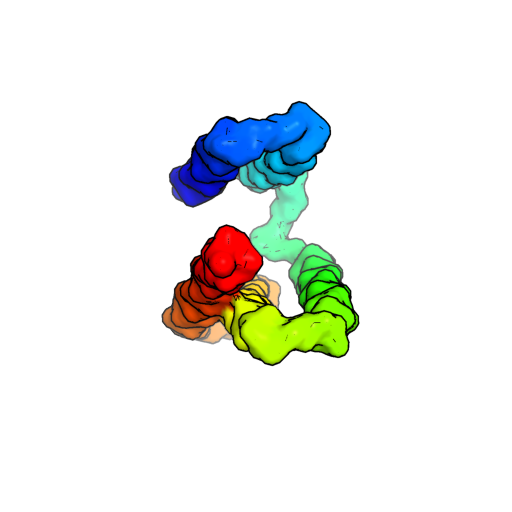2 N N . ALA A 1 119 ? 19.919 -7.615 -17.422 1.00 82.94 119 ALA A N 1
ATOM 933 C CA . ALA A 1 119 ? 20.022 -8.983 -16.912 1.00 82.94 119 ALA A CA 1
ATOM 934 C C . ALA A 1 119 ? 18.819 -9.881 -17.268 1.00 82.94 119 ALA A C 1
ATOM 936 O O . ALA A 1 119 ? 18.921 -11.099 -17.156 1.00 82.94 119 ALA A O 1
ATOM 937 N N . PHE A 1 120 ? 17.692 -9.293 -17.677 1.00 78.31 120 PHE A N 1
ATOM 938 C CA . PHE A 1 120 ? 16.452 -9.994 -18.007 1.00 78.31 120 PHE A CA 1
ATOM 939 C C . PHE A 1 120 ? 16.029 -9.805 -19.473 1.00 78.31 120 PHE A C 1
ATOM 941 O O . PHE A 1 120 ? 14.927 -10.218 -19.847 1.00 78.31 120 PHE A O 1
ATOM 948 N N . GLU A 1 121 ? 16.887 -9.221 -20.315 1.00 80.25 121 GLU A N 1
ATOM 949 C CA . GLU A 1 121 ? 16.646 -9.117 -21.758 1.00 80.25 121 GLU A CA 1
ATOM 950 C C . GLU A 1 121 ? 16.419 -10.512 -22.369 1.00 80.25 121 GLU A C 1
ATOM 952 O O . GLU A 1 121 ? 17.179 -11.448 -22.135 1.00 80.25 121 GLU A O 1
ATOM 957 N N . GLY A 1 122 ? 15.324 -10.674 -23.118 1.00 76.94 122 GLY A N 1
ATOM 958 C CA . GLY A 1 122 ? 14.947 -11.951 -23.741 1.00 76.94 122 GLY A CA 1
ATOM 959 C C . GLY A 1 122 ? 14.255 -12.961 -22.817 1.00 76.94 122 GLY A C 1
ATOM 960 O O . GLY A 1 122 ? 13.817 -14.008 -23.292 1.00 76.94 122 GLY A O 1
ATOM 961 N N . SER A 1 123 ? 14.100 -12.665 -21.523 1.00 76.25 123 SER A N 1
ATOM 962 C CA . SER A 1 123 ? 13.320 -13.517 -20.621 1.00 76.25 123 SER A CA 1
ATOM 963 C C . SER A 1 123 ? 11.813 -13.300 -20.802 1.00 76.25 123 SER A C 1
ATOM 965 O O . SER A 1 123 ? 11.333 -12.174 -20.945 1.00 76.25 123 SER A O 1
ATOM 967 N N . THR A 1 124 ? 11.036 -14.384 -20.801 1.00 74.00 124 THR A N 1
ATOM 968 C CA . THR A 1 124 ? 9.572 -14.295 -20.855 1.00 74.00 124 THR A CA 1
ATOM 969 C C . THR A 1 124 ? 9.024 -13.718 -19.547 1.00 74.00 124 THR A C 1
ATOM 971 O O . THR A 1 124 ? 9.423 -14.190 -18.475 1.00 74.00 124 THR A O 1
ATOM 974 N N . PRO A 1 125 ? 8.083 -12.754 -19.599 1.00 70.06 125 PRO A N 1
ATOM 975 C CA . PRO A 1 125 ? 7.416 -12.247 -18.406 1.00 70.06 125 PRO A CA 1
ATOM 976 C C . PRO A 1 125 ? 6.827 -13.390 -17.573 1.00 70.06 125 PRO A C 1
ATOM 978 O O . PRO A 1 125 ? 6.202 -14.307 -18.105 1.00 70.06 125 PRO A O 1
ATOM 981 N N . GLY A 1 126 ? 7.034 -13.339 -16.256 1.00 74.31 126 GLY A N 1
ATOM 982 C CA . GLY A 1 126 ? 6.426 -14.299 -15.338 1.00 74.31 126 GLY A CA 1
ATOM 983 C C . GLY A 1 126 ? 4.899 -14.199 -15.356 1.00 74.31 126 GLY A C 1
ATOM 984 O O . GLY A 1 126 ? 4.339 -13.143 -15.648 1.00 74.31 126 GLY A O 1
ATOM 985 N N . SER A 1 127 ? 4.219 -15.295 -15.020 1.00 80.88 127 SER A N 1
ATOM 986 C CA . SER A 1 127 ? 2.755 -15.319 -14.977 1.00 80.88 127 SER A CA 1
ATOM 987 C C . SER A 1 127 ? 2.202 -14.306 -13.956 1.00 80.88 127 SER A C 1
ATOM 989 O O . SER A 1 127 ? 2.584 -14.363 -12.782 1.00 80.88 127 SER A O 1
ATOM 991 N N . PRO A 1 128 ? 1.259 -13.420 -14.343 1.00 86.38 128 PRO A N 1
ATOM 992 C CA . PRO A 1 128 ? 0.647 -12.448 -13.434 1.00 86.38 128 PRO A CA 1
ATOM 993 C C . PRO A 1 128 ? -0.360 -13.085 -12.462 1.00 86.38 128 PRO A C 1
ATOM 995 O O . PRO A 1 128 ? -0.903 -12.400 -11.596 1.00 86.38 128 PRO A O 1
ATOM 998 N N . VAL A 1 129 ? -0.617 -14.393 -12.580 1.00 90.12 129 VAL A N 1
ATOM 999 C CA . VAL A 1 129 ? -1.606 -15.116 -11.768 1.00 90.12 129 VAL A CA 1
ATOM 1000 C C . VAL A 1 129 ? -1.307 -14.985 -10.275 1.00 90.12 129 VAL A C 1
ATOM 1002 O O . VAL A 1 129 ? -2.218 -14.700 -9.504 1.00 90.12 129 VAL A O 1
ATOM 1005 N N . ALA A 1 130 ? -0.041 -15.108 -9.862 1.00 87.25 130 ALA A N 1
ATOM 1006 C CA . ALA A 1 130 ? 0.336 -14.974 -8.453 1.00 87.25 130 ALA A CA 1
ATOM 1007 C C . ALA A 1 130 ? -0.002 -13.581 -7.890 1.00 87.25 130 ALA A C 1
ATOM 1009 O O . ALA A 1 130 ? -0.520 -13.479 -6.781 1.00 87.25 130 ALA A O 1
ATOM 1010 N N . ILE A 1 131 ? 0.217 -12.517 -8.675 1.00 92.00 131 ILE A N 1
ATOM 1011 C CA . ILE A 1 131 ? -0.121 -11.138 -8.288 1.00 92.00 131 ILE A CA 1
ATOM 1012 C C . ILE A 1 131 ? -1.627 -11.025 -8.037 1.00 92.00 131 ILE A C 1
ATOM 1014 O O . ILE A 1 131 ? -2.039 -10.510 -7.000 1.00 92.00 131 ILE A O 1
ATOM 1018 N N . MET A 1 132 ? -2.446 -11.548 -8.952 1.00 92.44 132 MET A N 1
ATOM 1019 C CA . MET A 1 132 ? -3.904 -11.508 -8.815 1.00 92.44 132 MET A CA 1
ATOM 1020 C C . MET A 1 132 ? -4.395 -12.312 -7.612 1.00 92.44 132 MET A C 1
ATOM 1022 O O . MET A 1 132 ? -5.221 -11.815 -6.851 1.00 92.44 132 MET A O 1
ATOM 1026 N N . VAL A 1 133 ? -3.857 -13.514 -7.391 1.00 94.25 133 VAL A N 1
ATOM 1027 C CA . VAL A 1 133 ? -4.212 -14.346 -6.230 1.00 94.25 133 VAL A CA 1
ATOM 1028 C C . VAL A 1 133 ? -3.882 -13.625 -4.923 1.00 94.25 133 VAL A C 1
ATOM 1030 O O . VAL A 1 133 ? -4.737 -13.537 -4.044 1.00 94.25 133 VAL A O 1
ATOM 1033 N N . PHE A 1 134 ? -2.681 -13.055 -4.800 1.00 93.44 134 PHE A N 1
ATOM 1034 C CA . PHE A 1 134 ? -2.290 -12.329 -3.592 1.00 93.44 134 PHE A CA 1
ATOM 1035 C C . PHE A 1 134 ? -3.106 -11.052 -3.376 1.00 93.44 134 PHE A C 1
ATOM 1037 O O . PHE A 1 134 ? -3.485 -10.777 -2.240 1.00 93.44 134 PHE A O 1
ATOM 1044 N N . LEU A 1 135 ? -3.443 -10.305 -4.433 1.00 93.19 135 LEU A N 1
ATOM 1045 C CA . LEU A 1 135 ? -4.329 -9.143 -4.314 1.00 93.19 135 LEU A CA 1
ATOM 1046 C C . LEU A 1 135 ? -5.720 -9.550 -3.823 1.00 93.19 135 LEU A C 1
ATOM 1048 O O . LEU A 1 135 ? -6.213 -8.972 -2.857 1.00 93.19 135 LEU A O 1
ATOM 1052 N N . VAL A 1 136 ? -6.341 -10.553 -4.451 1.00 96.00 136 VAL A N 1
ATOM 1053 C CA . VAL A 1 136 ? -7.687 -11.015 -4.078 1.00 96.00 136 VAL A CA 1
ATOM 1054 C C . VAL A 1 136 ? -7.713 -11.497 -2.631 1.00 96.00 136 VAL A C 1
ATOM 1056 O O . VAL A 1 136 ? -8.589 -11.085 -1.874 1.00 96.00 136 VAL A O 1
ATOM 1059 N N . LEU A 1 137 ? -6.738 -12.313 -2.222 1.00 94.38 137 LEU A N 1
ATOM 1060 C CA . LEU A 1 137 ? -6.645 -12.790 -0.843 1.00 94.38 137 LEU A CA 1
ATOM 1061 C C . LEU A 1 137 ? -6.389 -11.642 0.138 1.00 94.38 137 LEU A C 1
ATOM 1063 O O . LEU A 1 137 ? -7.061 -11.565 1.163 1.00 94.38 137 LEU A O 1
ATOM 1067 N N . GLY A 1 138 ? -5.479 -10.720 -0.184 1.00 94.75 138 GLY A N 1
ATOM 1068 C CA . GLY A 1 138 ? -5.184 -9.563 0.661 1.00 94.75 138 GLY A CA 1
ATOM 1069 C C . GLY A 1 138 ? -6.420 -8.711 0.935 1.00 94.75 138 GLY A C 1
ATOM 1070 O O . GLY A 1 138 ? -6.742 -8.436 2.093 1.00 94.75 138 GLY A O 1
ATOM 1071 N N . TRP A 1 139 ? -7.167 -8.364 -0.114 1.00 94.62 139 TRP A N 1
ATOM 1072 C CA . TRP A 1 139 ? -8.420 -7.619 0.020 1.00 94.62 139 TRP A CA 1
ATOM 1073 C C . TRP A 1 139 ? -9.515 -8.419 0.731 1.00 94.62 139 TRP A C 1
ATOM 1075 O O . TRP A 1 139 ? -10.240 -7.850 1.546 1.00 94.62 139 TRP A O 1
ATOM 1085 N N . LEU A 1 140 ? -9.616 -9.729 0.482 1.00 95.56 140 LEU A N 1
ATOM 1086 C CA . LEU A 1 140 ? -10.575 -10.605 1.157 1.00 95.56 140 LEU A CA 1
ATOM 1087 C C . LEU A 1 140 ? -10.334 -10.648 2.672 1.00 95.56 140 LEU A C 1
ATOM 1089 O O . LEU A 1 140 ? -11.277 -10.492 3.445 1.00 95.56 140 LEU A O 1
ATOM 1093 N N . PHE A 1 141 ? -9.087 -10.817 3.109 1.00 94.06 141 PHE A N 1
ATOM 1094 C CA . PHE A 1 141 ? -8.759 -10.863 4.535 1.00 94.06 141 PHE A CA 1
ATOM 1095 C C . PHE A 1 141 ? -8.992 -9.519 5.234 1.00 94.06 141 PHE A C 1
ATOM 1097 O O . PHE A 1 141 ? -9.537 -9.500 6.340 1.00 94.06 141 PHE A O 1
ATOM 1104 N N . LEU A 1 142 ? -8.679 -8.396 4.577 1.00 94.06 142 LEU A N 1
ATOM 1105 C CA . LEU A 1 142 ? -9.028 -7.070 5.100 1.00 94.06 142 LEU A CA 1
ATOM 1106 C C . LEU A 1 142 ? -10.546 -6.877 5.200 1.00 94.06 142 LEU A C 1
ATOM 1108 O O . LEU A 1 142 ? -11.037 -6.371 6.209 1.00 94.06 142 LEU A O 1
ATOM 1112 N N . PHE A 1 143 ? -11.299 -7.321 4.193 1.00 92.94 143 PHE A N 1
ATOM 1113 C CA . PHE A 1 143 ? -12.758 -7.271 4.221 1.00 92.94 143 PHE A CA 1
ATOM 1114 C C . PHE A 1 143 ? -13.333 -8.091 5.384 1.00 92.94 143 PHE A C 1
ATOM 1116 O O . PHE A 1 143 ? -14.176 -7.591 6.128 1.00 92.94 143 PHE A O 1
ATOM 1123 N N . ILE A 1 144 ? -12.843 -9.319 5.588 1.00 92.31 144 ILE A N 1
ATOM 1124 C CA . ILE A 1 144 ? -13.260 -10.179 6.705 1.00 92.31 144 ILE A CA 1
ATOM 1125 C C . ILE A 1 144 ? -12.932 -9.522 8.052 1.00 92.31 144 ILE A C 1
ATOM 1127 O O . ILE A 1 144 ? -13.782 -9.528 8.942 1.00 92.31 144 ILE A O 1
ATOM 1131 N N . SER A 1 145 ? -11.746 -8.924 8.195 1.00 91.38 145 SER A N 1
ATOM 1132 C CA . SER A 1 145 ? -11.346 -8.209 9.414 1.00 91.38 145 SER A CA 1
ATOM 1133 C C . SER A 1 145 ? -12.330 -7.079 9.745 1.00 91.38 145 SER A C 1
ATOM 1135 O O . SER A 1 145 ? -12.898 -7.051 10.838 1.00 91.38 145 SER A O 1
ATOM 1137 N N . HIS A 1 146 ? -12.636 -6.209 8.777 1.00 90.19 146 HIS A N 1
ATOM 1138 C CA . HIS A 1 146 ? -13.599 -5.117 8.964 1.00 90.19 146 HIS A CA 1
ATOM 1139 C C . HIS A 1 146 ? -15.029 -5.610 9.216 1.00 90.19 146 HIS A C 1
ATOM 1141 O O . HIS A 1 146 ? -15.771 -5.028 10.007 1.00 90.19 146 HIS A O 1
ATOM 1147 N N . TYR A 1 147 ? -15.434 -6.701 8.572 1.00 89.69 147 TYR A N 1
ATOM 1148 C CA . TYR A 1 147 ? -16.740 -7.300 8.821 1.00 89.69 147 TYR A CA 1
ATOM 1149 C C . TYR A 1 147 ? -16.853 -7.833 10.257 1.00 89.69 147 TYR A C 1
ATOM 1151 O O . TYR A 1 147 ? -17.870 -7.631 10.926 1.00 89.69 147 TYR A O 1
ATOM 1159 N N . GLN A 1 148 ? -15.803 -8.486 10.758 1.00 88.19 148 GLN A N 1
ATOM 1160 C CA . GLN A 1 148 ? -15.771 -8.998 12.125 1.00 88.19 148 GLN A CA 1
ATOM 1161 C C . GLN A 1 148 ? -15.707 -7.879 13.166 1.00 88.19 148 GLN A C 1
ATOM 1163 O O . GLN A 1 148 ? -16.386 -7.994 14.185 1.00 88.19 148 GLN A O 1
ATOM 1168 N N . SER A 1 149 ? -14.987 -6.780 12.912 1.00 87.12 149 SER A N 1
ATOM 1169 C CA . SER A 1 149 ? -14.937 -5.654 13.856 1.00 87.12 149 SER A CA 1
ATOM 1170 C C . SER A 1 149 ? -16.329 -5.079 14.133 1.00 87.12 149 SER A C 1
ATOM 1172 O O . SER A 1 149 ? -16.691 -4.884 15.289 1.00 87.12 149 SER A O 1
ATOM 1174 N N . ILE A 1 150 ? -17.156 -4.919 13.092 1.00 86.56 150 ILE A N 1
ATOM 1175 C CA . ILE A 1 150 ? -18.539 -4.427 13.226 1.00 86.56 150 ILE A CA 1
ATOM 1176 C C . ILE A 1 150 ? -19.417 -5.425 13.994 1.00 86.56 150 ILE A C 1
ATOM 1178 O O . ILE A 1 150 ? -20.281 -5.033 14.781 1.00 86.56 150 ILE A O 1
ATOM 1182 N N . ARG A 1 151 ? -19.227 -6.732 13.767 1.00 84.12 151 ARG A N 1
ATOM 1183 C CA . ARG A 1 151 ? -19.978 -7.767 14.495 1.00 84.12 151 ARG A CA 1
ATOM 1184 C C . ARG A 1 151 ? -19.656 -7.772 15.987 1.00 84.12 151 ARG A C 1
ATOM 1186 O O . ARG A 1 151 ? -20.563 -7.996 16.782 1.00 84.12 151 ARG A O 1
ATOM 1193 N N . LEU A 1 152 ? -18.395 -7.544 16.348 1.00 81.81 152 LEU A N 1
ATOM 1194 C CA . LEU A 1 152 ? -17.964 -7.494 17.743 1.00 81.81 152 LEU A CA 1
ATOM 1195 C C . LEU A 1 152 ? -18.460 -6.236 18.458 1.00 81.81 152 LEU A C 1
ATOM 1197 O O . LEU A 1 152 ? -18.862 -6.336 19.611 1.00 81.81 152 LEU A O 1
ATOM 1201 N N . GLU A 1 153 ? -18.497 -5.086 17.779 1.00 75.31 153 GLU A N 1
ATOM 1202 C CA . GLU A 1 153 ? -19.086 -3.857 18.332 1.00 75.31 153 GLU A CA 1
ATOM 1203 C C . GLU A 1 153 ? -20.575 -4.050 18.651 1.00 75.31 153 GLU A C 1
ATOM 1205 O O . GLU A 1 153 ? -20.986 -3.854 19.790 1.00 75.31 153 GLU A O 1
ATOM 1210 N N . LYS A 1 154 ? -21.366 -4.571 17.703 1.00 71.00 154 LYS A N 1
ATOM 1211 C CA . LYS A 1 154 ? -22.800 -4.841 17.929 1.00 71.00 154 LYS A CA 1
ATOM 1212 C C . LYS A 1 154 ? -23.082 -5.867 19.028 1.00 71.00 154 LYS A C 1
ATOM 1214 O O . LYS A 1 154 ? -24.164 -5.851 19.600 1.00 71.00 154 LYS A O 1
ATOM 1219 N N . GLY A 1 155 ? -22.152 -6.785 19.285 1.00 61.16 155 GLY A N 1
ATOM 1220 C CA . GLY A 1 155 ? -22.282 -7.784 20.346 1.00 61.16 155 GLY A CA 1
ATOM 1221 C C . GLY A 1 155 ? -21.965 -7.253 21.746 1.00 61.16 155 GLY A C 1
ATOM 1222 O O . GLY A 1 155 ? -22.242 -7.956 22.709 1.00 61.16 155 GLY A O 1
ATOM 1223 N N . LYS A 1 156 ? -21.377 -6.054 21.862 1.00 59.06 156 LYS A N 1
ATOM 1224 C CA . LYS A 1 156 ? -21.021 -5.416 23.142 1.00 59.06 156 LYS A CA 1
ATOM 1225 C C . LYS A 1 156 ? -22.115 -4.464 23.658 1.00 59.06 156 LYS A C 1
ATOM 1227 O O . LYS A 1 156 ? -22.081 -4.096 24.826 1.00 59.06 156 LYS A O 1
ATOM 1232 N N . ASP A 1 157 ? -23.071 -4.108 22.796 1.00 53.28 157 ASP A N 1
ATOM 1233 C CA . ASP A 1 157 ? -24.206 -3.212 23.075 1.00 53.28 157 ASP A CA 1
ATOM 1234 C C . ASP A 1 157 ? -25.503 -3.954 23.489 1.00 53.28 157 ASP A C 1
ATOM 1236 O O . ASP A 1 157 ? -26.560 -3.328 23.609 1.00 53.28 157 ASP A O 1
ATOM 1240 N N . ILE A 1 158 ? -25.443 -5.280 23.681 1.00 46.72 158 ILE A N 1
ATOM 1241 C CA . ILE A 1 158 ? -26.540 -6.151 24.154 1.00 46.72 158 ILE A CA 1
ATOM 1242 C C . ILE A 1 158 ? -26.146 -6.723 25.515 1.00 46.72 158 ILE A C 1
ATOM 1244 O O . ILE A 1 158 ? -27.015 -6.745 26.414 1.00 46.72 158 ILE A O 1
#

Organism: NCBI:txid412755

Foldseek 3Di:
DCPVLVVVLVVVVVVCVVVVPDPVVVVVSVVVSCVVVVVVVCVVVCVPPDDLDDVVCLVVVLVVVVVVLVVVVVVLVVVCVPDDPLLNVLSVLLNLLSVLVNVLVVLVSCLSCLVVDPVCVPPDRDDCVSSVVSNVSSVVSNVVSVVSVVVVVVVVVD

Sequence (158 aa):
GVSVPLGAILVGIGLLIYAQAKSSHIWMFGIGTFAVVLIDILEKFGALPSPLHWPPLYGIGGALILLFFFGILWFWARRYAVFEESGKTVAEFQLVGYIFLIMAMWYLCGALARPFQKAFEGSTPGSPVAIMVF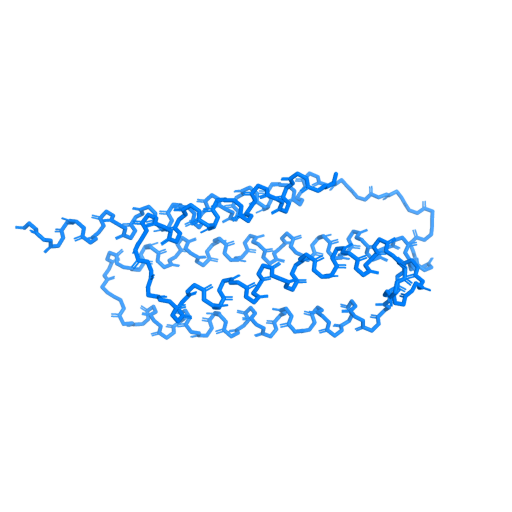LVLGWLFLFISHYQSIRLEKGKDI

Secondary structure (DSSP, 8-state):
-THHHHHHHHHHHHHHHHTT--HHHHHHHHHHHHHHHHHHHHHHTT-S--SS--HHHHHHHHHHHHHHHHHHHHHHHHHHTT--HHHHHHHHHHHHHHHHHHHHHHHHHHHHHGGG-GGGTTPPPPPTHHHHHHHHHHHHHHHHHHHHHHHHHHTT--